Protein AF-A0A926CFB3-F1 (afdb_monomer)

Solvent-accessible surface area (backbone atoms only — not comparable to full-atom values): 10323 Å² total; per-residue (Å²): 132,83,77,53,70,66,44,51,56,56,49,51,56,56,72,69,36,65,65,46,29,58,83,41,61,69,64,24,24,50,39,47,53,52,52,48,45,51,52,44,49,61,58,51,67,51,85,86,60,57,68,70,59,42,49,51,50,46,50,49,49,50,52,38,39,37,50,51,24,71,67,73,62,71,50,38,68,59,43,45,55,50,41,53,53,47,49,54,52,50,65,74,62,59,70,79,92,80,80,84,81,78,79,83,73,81,72,81,75,83,81,86,81,82,87,80,79,81,90,81,80,87,80,86,91,83,88,81,86,89,79,88,88,82,88,89,82,82,89,83,77,91,83,79,98,77,84,89,82,86,88,87,88,85,132

pLDDT: mean 72.72, std 20.49, range [39.44, 95.88]

Sequence (155 aa):
MSENPRQQLLLERVQEDERLRGDLEGEAAASLVAWASDKVRAASNDPARPDAEVEADVHTIRATARQIARSGVLDPQQVVVQAEVALTAAAAVQPQAAGSPTPTQAEAALTAAAVQPQAAGSPMPTQVEVGVPREIRRSGWRLGERLRRWFTRKD

Foldseek 3Di:
DDDDVLLVVLLVVLVPPPLLLPQADDLQSVLLSVLLNVQLSVLVVDPPDDPVVSVVLNVLLSVLSNVLSVVPDHDNVVSNVSSVVSSVVVVVPPDDDDDDDDPPPPPPDPDDDDDDDDDDDDDDDDDDDDDDDDDDDDDDDDDDPPDPDDPDDDD

Structure (mmCIF, N/CA/C/O backbone):
data_AF-A0A926CFB3-F1
#
_entry.id   AF-A0A926CFB3-F1
#
loop_
_atom_site.group_PDB
_atom_site.id
_atom_site.type_symbol
_atom_site.label_atom_id
_atom_site.label_alt_id
_atom_site.label_comp_id
_atom_site.label_asym_id
_atom_site.label_entity_id
_atom_site.label_seq_id
_atom_site.pdbx_PDB_ins_code
_atom_site.Cartn_x
_atom_site.Cartn_y
_atom_site.Cartn_z
_atom_site.occupancy
_atom_site.B_iso_or_equiv
_atom_site.auth_seq_id
_atom_site.auth_comp_id
_atom_site.auth_asym_id
_atom_site.auth_atom_id
_atom_site.pdbx_PDB_model_num
ATOM 1 N N . MET A 1 1 ? 10.042 21.227 -9.857 1.00 46.31 1 MET A N 1
ATOM 2 C CA . MET A 1 1 ? 10.297 19.905 -10.460 1.00 46.31 1 MET A CA 1
ATOM 3 C C . MET A 1 1 ? 8.943 19.334 -10.815 1.00 46.31 1 MET A C 1
ATOM 5 O O . MET A 1 1 ? 8.106 19.272 -9.926 1.00 46.31 1 MET A O 1
ATOM 9 N N . SER A 1 2 ? 8.681 19.072 -12.094 1.00 55.16 2 SER A N 1
ATOM 10 C CA . SER A 1 2 ? 7.386 18.543 -12.524 1.00 55.16 2 SER A CA 1
ATOM 11 C C . SER A 1 2 ? 7.258 17.110 -12.031 1.00 55.16 2 SER A C 1
ATOM 13 O O . SER A 1 2 ? 8.117 16.282 -12.324 1.00 55.16 2 SER A O 1
ATOM 15 N N . GLU A 1 3 ? 6.220 16.848 -11.248 1.00 63.94 3 GLU A N 1
ATOM 16 C CA . GLU A 1 3 ? 5.838 15.497 -10.856 1.00 63.94 3 GLU A CA 1
ATOM 17 C C . GLU A 1 3 ? 5.631 14.660 -12.128 1.00 63.94 3 GLU A C 1
ATOM 19 O O . GLU A 1 3 ? 5.070 15.148 -13.113 1.00 63.94 3 GLU A O 1
ATOM 24 N N . ASN A 1 4 ? 6.166 13.439 -12.159 1.00 80.69 4 ASN A N 1
ATOM 25 C CA . ASN A 1 4 ? 6.114 12.607 -13.357 1.00 80.69 4 ASN A CA 1
ATOM 26 C C . ASN A 1 4 ? 4.638 12.248 -13.650 1.00 80.69 4 ASN A C 1
ATOM 28 O O . ASN A 1 4 ? 3.959 11.776 -12.736 1.00 80.69 4 ASN A O 1
ATOM 32 N N . PRO A 1 5 ? 4.112 12.428 -14.880 1.00 83.88 5 PRO A N 1
ATOM 33 C CA . PRO A 1 5 ? 2.706 12.131 -15.195 1.00 83.88 5 PRO A CA 1
ATOM 34 C C . PRO A 1 5 ? 2.315 10.689 -14.845 1.00 83.88 5 PRO A C 1
ATOM 36 O O . PRO A 1 5 ? 1.188 10.413 -14.443 1.00 83.88 5 PRO A O 1
ATOM 39 N N . ARG A 1 6 ? 3.278 9.767 -14.916 1.00 83.12 6 ARG A N 1
ATOM 40 C CA . ARG A 1 6 ? 3.114 8.386 -14.473 1.00 83.12 6 ARG A CA 1
ATOM 41 C C . ARG A 1 6 ? 2.835 8.276 -12.971 1.00 83.12 6 ARG A C 1
ATOM 43 O O . ARG A 1 6 ? 1.943 7.539 -12.559 1.00 83.12 6 ARG A O 1
ATOM 50 N N . GLN A 1 7 ? 3.607 8.992 -12.159 1.00 84.88 7 GLN A N 1
ATOM 51 C CA . GLN A 1 7 ? 3.455 9.017 -10.706 1.00 84.88 7 GLN A CA 1
ATOM 52 C C . GLN A 1 7 ? 2.081 9.575 -10.317 1.00 84.88 7 GLN A C 1
ATOM 54 O O . GLN A 1 7 ? 1.436 9.015 -9.434 1.00 84.88 7 GLN A O 1
ATOM 59 N N . GLN A 1 8 ? 1.613 10.626 -10.999 1.00 87.75 8 GLN A N 1
ATOM 60 C CA . GLN A 1 8 ? 0.286 11.202 -10.756 1.00 87.75 8 GLN A CA 1
ATOM 61 C C . GLN A 1 8 ? -0.827 10.175 -10.987 1.00 87.75 8 GLN A C 1
ATOM 63 O O . GLN A 1 8 ? -1.599 9.915 -10.068 1.00 87.75 8 GLN A O 1
ATOM 68 N N . LEU A 1 9 ? -0.826 9.492 -12.136 1.00 89.50 9 LEU A N 1
ATOM 69 C CA . LEU A 1 9 ? -1.827 8.464 -12.449 1.00 89.50 9 LEU A CA 1
ATOM 70 C C . LEU A 1 9 ? -1.849 7.316 -11.427 1.00 89.50 9 LEU A C 1
ATOM 72 O O . LEU A 1 9 ? -2.911 6.796 -11.078 1.00 89.50 9 LEU A O 1
ATOM 76 N N . LEU A 1 10 ? -0.676 6.891 -10.946 1.00 89.00 10 LEU A N 1
ATOM 77 C CA . LEU A 1 10 ? -0.580 5.827 -9.944 1.00 89.00 10 LEU A CA 1
ATOM 78 C C . LEU A 1 10 ? -1.085 6.287 -8.570 1.00 89.00 10 LEU A C 1
ATOM 80 O O . LEU A 1 10 ? -1.753 5.514 -7.882 1.00 89.00 10 LEU A O 1
ATOM 84 N N . LEU A 1 11 ? -0.805 7.533 -8.182 1.00 87.94 11 LEU A N 1
ATOM 85 C CA . LEU A 1 11 ? -1.297 8.115 -6.933 1.00 87.94 11 LEU A CA 1
ATOM 86 C C . LEU A 1 11 ? -2.809 8.356 -6.961 1.00 87.94 11 LEU A C 1
ATOM 88 O O . LEU A 1 11 ? -3.471 8.108 -5.953 1.00 87.94 11 LEU A O 1
ATOM 92 N N . GLU A 1 12 ? -3.364 8.805 -8.086 1.00 89.94 12 GLU A N 1
ATOM 93 C CA . GLU A 1 12 ? -4.815 8.946 -8.267 1.00 89.94 12 GLU A CA 1
ATOM 94 C C . GLU A 1 12 ? -5.506 7.591 -8.109 1.00 89.94 12 GLU A C 1
ATOM 96 O O . GLU A 1 12 ? -6.378 7.440 -7.255 1.00 89.94 12 GLU A O 1
ATOM 101 N N . ARG A 1 13 ? -5.009 6.552 -8.794 1.00 89.75 13 ARG A N 1
ATOM 102 C CA . ARG A 1 13 ? -5.547 5.186 -8.670 1.00 89.75 13 ARG A CA 1
ATOM 103 C C . ARG A 1 13 ? -5.559 4.645 -7.242 1.00 89.75 13 ARG A C 1
ATOM 105 O O . ARG A 1 13 ? -6.407 3.819 -6.922 1.00 89.75 13 ARG A O 1
ATOM 112 N N . VAL A 1 14 ? -4.598 5.031 -6.406 1.00 88.00 14 VAL A N 1
ATOM 113 C CA . VAL A 1 14 ? -4.526 4.599 -5.000 1.00 88.00 14 VAL A CA 1
ATOM 114 C C . VAL A 1 14 ? -5.540 5.355 -4.144 1.00 88.00 14 VAL A C 1
ATOM 116 O O . VAL A 1 14 ? -6.159 4.755 -3.269 1.00 88.00 14 VAL A O 1
ATOM 119 N N . GLN A 1 15 ? -5.741 6.646 -4.409 1.00 86.06 15 GLN A N 1
ATOM 120 C CA . GLN A 1 15 ? -6.713 7.477 -3.695 1.00 86.06 15 GLN A CA 1
ATOM 121 C C . GLN A 1 15 ? -8.162 7.109 -4.036 1.00 86.06 15 GLN A C 1
ATOM 123 O O . GLN A 1 15 ? -9.015 7.121 -3.146 1.00 86.06 15 GLN A O 1
ATOM 128 N N . GLU A 1 16 ? -8.420 6.748 -5.295 1.00 87.44 16 GLU A N 1
ATOM 129 C CA . GLU A 1 16 ? -9.724 6.294 -5.793 1.00 87.44 16 GLU A CA 1
ATOM 130 C C . GLU A 1 16 ? -10.049 4.839 -5.410 1.00 87.44 16 GLU A C 1
ATOM 132 O O . GLU A 1 16 ? -11.191 4.398 -5.5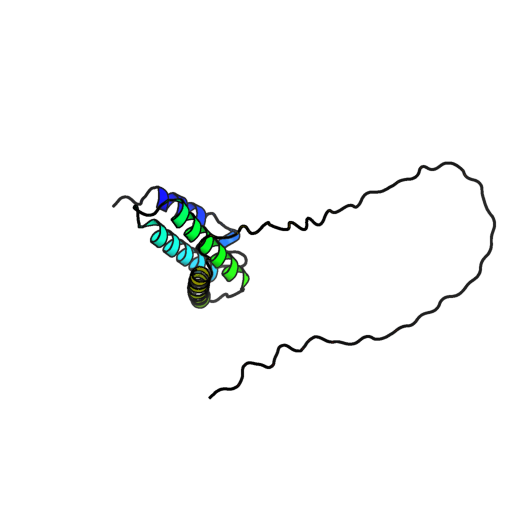38 1.00 87.44 16 GLU A O 1
ATOM 137 N N . ASP A 1 17 ? -9.072 4.062 -4.929 1.00 87.81 17 ASP A N 1
ATOM 138 C CA . ASP A 1 17 ? -9.291 2.672 -4.525 1.00 87.81 17 ASP A CA 1
ATOM 139 C C . ASP A 1 17 ? -9.971 2.602 -3.152 1.00 87.81 17 ASP A C 1
ATOM 141 O O . ASP A 1 17 ? -9.332 2.406 -2.119 1.00 87.81 17 ASP A O 1
ATOM 145 N N . GLU A 1 18 ? -11.299 2.712 -3.136 1.00 85.31 18 GLU A N 1
ATOM 146 C CA . GLU A 1 18 ? -12.108 2.606 -1.913 1.00 85.31 18 GLU A CA 1
ATOM 147 C C . GLU A 1 18 ? -11.862 1.289 -1.163 1.00 85.31 18 GLU A C 1
ATOM 149 O O . GLU A 1 18 ? -11.865 1.242 0.069 1.00 85.31 18 GLU A O 1
ATOM 154 N N . ARG A 1 19 ? -11.545 0.212 -1.895 1.00 87.38 19 ARG A N 1
ATOM 155 C CA . ARG A 1 19 ? -11.254 -1.103 -1.303 1.00 87.38 19 ARG A CA 1
ATOM 156 C C . ARG A 1 19 ? -9.968 -1.112 -0.485 1.00 87.38 19 ARG A C 1
ATOM 158 O O . ARG A 1 19 ? -9.745 -2.060 0.261 1.00 87.38 19 ARG A O 1
ATOM 165 N N . LEU A 1 20 ? -9.110 -0.107 -0.640 1.00 84.75 20 LEU A N 1
ATOM 166 C CA . LEU A 1 20 ? -7.860 0.025 0.100 1.00 84.75 20 LEU A CA 1
ATOM 167 C C . LEU A 1 20 ? -8.110 0.361 1.575 1.00 84.75 20 LEU A C 1
ATOM 169 O O . LEU A 1 20 ? -7.316 -0.030 2.424 1.00 84.75 20 LEU A O 1
ATOM 173 N N . ARG A 1 21 ? -9.237 1.018 1.877 1.00 84.50 21 ARG A N 1
ATOM 174 C CA . ARG A 1 21 ? -9.674 1.320 3.248 1.00 84.50 21 ARG A CA 1
ATOM 175 C C . ARG A 1 21 ? -10.378 0.125 3.892 1.00 84.50 21 ARG A C 1
ATOM 177 O O . ARG A 1 21 ? -10.216 -0.096 5.086 1.00 84.50 21 ARG A O 1
ATOM 184 N N . GLY A 1 22 ? -11.080 -0.686 3.096 1.00 86.81 22 GLY A N 1
ATOM 185 C CA . GLY A 1 22 ? -11.818 -1.853 3.587 1.00 86.81 22 GLY A CA 1
ATOM 186 C C . GLY A 1 22 ? -12.818 -1.451 4.670 1.00 86.81 22 GLY A C 1
ATOM 187 O O . GLY A 1 22 ? -13.606 -0.538 4.449 1.00 86.81 22 GLY A O 1
ATOM 188 N N . ASP A 1 23 ? -12.743 -2.109 5.827 1.00 86.56 23 ASP A N 1
ATOM 189 C CA . ASP A 1 23 ? -13.571 -1.811 7.004 1.00 86.56 23 ASP A CA 1
ATOM 190 C C . ASP A 1 23 ? -12.915 -0.798 7.968 1.00 86.56 23 ASP A C 1
ATOM 192 O O . ASP A 1 23 ? -13.440 -0.539 9.050 1.00 86.56 23 ASP A O 1
ATOM 196 N N . LEU A 1 24 ? -11.745 -0.241 7.623 1.00 87.88 24 LEU A N 1
ATOM 197 C CA . LEU A 1 24 ? -11.109 0.795 8.434 1.00 87.88 24 LEU A CA 1
ATOM 198 C C . LEU A 1 24 ? -11.798 2.139 8.210 1.00 87.88 24 LEU A C 1
ATOM 200 O O . LEU A 1 24 ? -12.021 2.570 7.077 1.00 87.88 24 LEU A O 1
ATOM 204 N N . GLU A 1 25 ? -12.028 2.854 9.305 1.00 89.19 25 GLU A N 1
ATOM 205 C CA . GLU A 1 25 ? -12.596 4.198 9.302 1.00 89.19 25 GLU A CA 1
ATOM 206 C C . GLU A 1 25 ? -11.663 5.194 10.006 1.00 89.19 25 GLU A C 1
ATOM 208 O O . GLU A 1 25 ? -10.729 4.823 10.725 1.00 89.19 25 GLU A O 1
ATOM 213 N N . GLY A 1 26 ? -11.913 6.486 9.787 1.00 91.06 26 GLY A N 1
ATOM 214 C CA . GLY A 1 26 ? -11.236 7.569 10.498 1.00 91.06 26 GLY A CA 1
ATOM 215 C C . GLY A 1 26 ? -9.725 7.633 10.260 1.00 91.06 26 GLY A C 1
ATOM 216 O O . GLY A 1 26 ? -9.240 7.488 9.134 1.00 91.06 26 GLY A O 1
ATOM 217 N N . GLU A 1 27 ? -8.975 7.893 11.331 1.00 93.00 27 GLU A N 1
ATOM 218 C CA . GLU A 1 27 ? -7.526 8.115 11.266 1.00 93.00 27 GLU A CA 1
ATOM 219 C C . GLU A 1 27 ? -6.752 6.875 10.806 1.00 93.00 27 GLU A C 1
ATOM 221 O O . GLU A 1 27 ? -5.792 7.014 10.055 1.00 93.00 27 GLU A O 1
ATOM 226 N N . ALA A 1 28 ? -7.193 5.665 11.163 1.00 92.38 28 ALA A N 1
ATOM 227 C CA . ALA A 1 2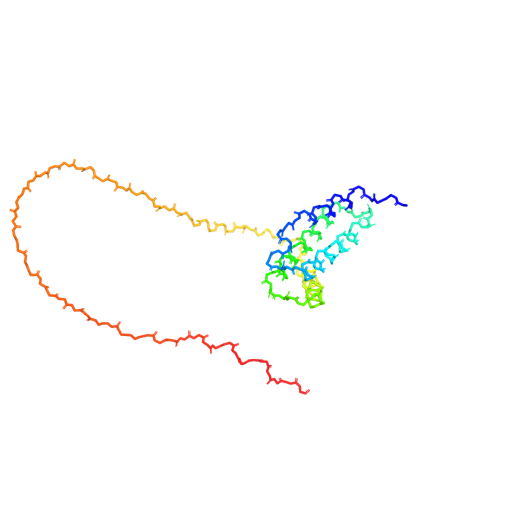8 ? -6.543 4.425 10.735 1.00 92.38 28 ALA A CA 1
ATOM 228 C C . ALA A 1 28 ? -6.580 4.251 9.209 1.00 92.38 28 ALA A C 1
ATOM 230 O O . ALA A 1 28 ? -5.563 3.945 8.581 1.00 92.38 28 ALA A O 1
ATOM 231 N N . ALA A 1 29 ? -7.742 4.510 8.599 1.00 92.25 29 ALA A N 1
ATOM 232 C CA . ALA A 1 29 ? -7.897 4.485 7.149 1.00 92.25 29 ALA A CA 1
ATOM 233 C C . ALA A 1 29 ? -7.045 5.568 6.474 1.00 92.25 29 ALA A C 1
ATOM 235 O O . ALA A 1 29 ? -6.374 5.300 5.476 1.00 92.25 29 ALA A O 1
ATOM 236 N N . ALA A 1 30 ? -7.030 6.781 7.038 1.00 93.06 30 ALA A N 1
ATOM 237 C CA . ALA A 1 30 ? -6.216 7.880 6.529 1.00 93.06 30 ALA A CA 1
ATOM 238 C C . ALA A 1 30 ? -4.713 7.559 6.589 1.00 93.06 30 ALA A C 1
ATOM 240 O O . ALA A 1 30 ? -4.003 7.774 5.606 1.00 93.06 30 ALA A O 1
ATOM 241 N N . SER A 1 31 ? -4.230 6.985 7.696 1.00 94.44 31 SER A N 1
ATOM 242 C CA . SER A 1 31 ? -2.834 6.561 7.847 1.00 94.44 31 SER A CA 1
ATOM 243 C C . SER A 1 31 ? -2.448 5.466 6.856 1.00 94.44 31 SER A C 1
ATOM 245 O O . SER A 1 31 ? -1.362 5.532 6.282 1.00 94.44 31 SER A O 1
ATOM 247 N N . LEU A 1 32 ? -3.336 4.502 6.587 1.00 93.81 32 LEU A N 1
ATOM 248 C CA . LEU A 1 32 ? -3.077 3.458 5.594 1.00 93.81 32 LEU A CA 1
ATOM 249 C C . LEU A 1 32 ? -2.981 4.020 4.169 1.00 93.81 32 LEU A C 1
ATOM 251 O O . LEU A 1 32 ? -2.086 3.641 3.413 1.00 93.81 32 LEU A O 1
ATOM 255 N N . VAL A 1 33 ? -3.879 4.939 3.801 1.00 93.31 33 VAL A N 1
ATOM 256 C CA . VAL A 1 33 ? -3.862 5.595 2.483 1.00 93.31 33 VAL A CA 1
ATOM 257 C C . VAL A 1 33 ? -2.617 6.468 2.325 1.00 93.31 33 VAL A C 1
ATOM 259 O O . VAL A 1 33 ? -1.974 6.433 1.273 1.00 93.31 33 VAL A O 1
ATOM 262 N N . ALA A 1 34 ? -2.243 7.218 3.365 1.00 94.44 34 ALA A N 1
ATOM 263 C CA . ALA A 1 34 ? -1.029 8.029 3.369 1.00 94.44 34 ALA A CA 1
ATOM 264 C C . ALA A 1 34 ? 0.226 7.160 3.203 1.00 94.44 34 ALA A C 1
ATOM 266 O O . ALA A 1 34 ? 1.067 7.455 2.354 1.00 94.44 34 ALA A O 1
ATOM 267 N N . TRP A 1 35 ? 0.307 6.051 3.942 1.00 95.62 35 TRP A N 1
ATOM 268 C CA . TRP A 1 35 ? 1.377 5.065 3.805 1.00 95.62 35 TRP A CA 1
ATOM 269 C C . TRP A 1 35 ? 1.458 4.491 2.385 1.00 95.62 35 TRP A C 1
ATOM 271 O O . TRP A 1 35 ? 2.523 4.511 1.769 1.00 95.62 35 TRP A O 1
ATOM 281 N N . ALA A 1 36 ? 0.336 4.029 1.824 1.00 95.00 36 ALA A N 1
ATOM 282 C CA . ALA A 1 36 ? 0.316 3.451 0.481 1.00 95.00 36 ALA A CA 1
ATOM 283 C C . ALA A 1 36 ? 0.751 4.473 -0.583 1.00 95.00 36 ALA A C 1
ATOM 285 O O . ALA A 1 36 ? 1.516 4.140 -1.488 1.00 95.00 36 ALA A O 1
ATOM 286 N N . SER A 1 37 ? 0.307 5.724 -0.444 1.00 93.56 37 SER A N 1
ATOM 287 C CA . SER A 1 37 ? 0.674 6.826 -1.341 1.00 93.56 37 SER A CA 1
ATOM 288 C C . SER A 1 37 ? 2.173 7.127 -1.295 1.00 93.56 37 SER A C 1
ATOM 290 O O . SER A 1 37 ? 2.795 7.311 -2.340 1.00 93.56 37 SER A O 1
ATOM 292 N N . ASP A 1 38 ? 2.774 7.135 -0.102 1.00 94.62 38 ASP A N 1
ATOM 293 C CA . ASP A 1 38 ? 4.218 7.322 0.065 1.00 94.62 38 ASP A CA 1
ATOM 294 C C . ASP A 1 38 ? 5.020 6.208 -0.625 1.00 94.62 38 ASP A C 1
ATOM 296 O O . ASP A 1 38 ? 5.928 6.485 -1.413 1.00 94.62 38 ASP A O 1
ATOM 300 N N . LYS A 1 39 ? 4.619 4.945 -0.437 1.00 94.44 39 LYS A N 1
ATOM 301 C CA . LYS A 1 39 ? 5.281 3.803 -1.086 1.00 94.44 39 LYS A CA 1
ATOM 302 C C . LYS A 1 39 ? 5.157 3.828 -2.604 1.00 94.44 39 LYS A C 1
ATOM 304 O O . LYS A 1 39 ? 6.132 3.545 -3.296 1.00 94.44 39 LYS A O 1
ATOM 309 N N . VAL A 1 40 ? 3.990 4.192 -3.132 1.00 92.25 40 VAL A N 1
ATOM 310 C CA . VAL A 1 40 ? 3.770 4.328 -4.581 1.00 92.25 40 VAL A CA 1
ATOM 311 C C . VAL A 1 40 ? 4.636 5.447 -5.151 1.00 92.25 40 VAL A C 1
ATOM 313 O O . VAL A 1 40 ? 5.307 5.247 -6.164 1.00 92.25 40 VAL A O 1
ATOM 316 N N . ARG A 1 41 ? 4.695 6.596 -4.466 1.00 91.12 41 ARG A N 1
ATOM 317 C CA . ARG A 1 41 ? 5.595 7.694 -4.831 1.00 91.12 41 ARG A CA 1
ATOM 318 C C . ARG A 1 41 ? 7.041 7.208 -4.883 1.00 91.12 41 ARG A C 1
ATOM 320 O O . ARG A 1 41 ? 7.681 7.385 -5.914 1.00 91.12 41 ARG A O 1
ATOM 327 N N . ALA A 1 42 ? 7.523 6.546 -3.833 1.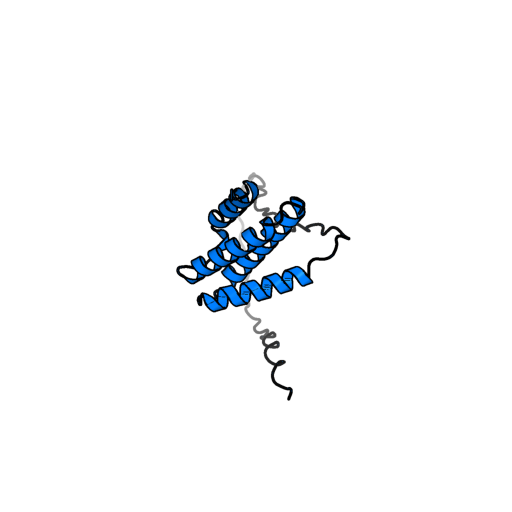00 90.50 42 ALA A N 1
ATOM 328 C CA . ALA A 1 42 ? 8.885 6.020 -3.775 1.00 90.50 42 ALA A CA 1
ATOM 329 C C . ALA A 1 42 ? 9.179 5.015 -4.904 1.00 90.50 42 ALA A C 1
ATOM 331 O O . ALA A 1 42 ? 10.210 5.129 -5.563 1.00 90.50 42 ALA A O 1
ATOM 332 N N . ALA A 1 43 ? 8.257 4.086 -5.182 1.00 88.25 43 ALA A N 1
ATOM 333 C CA . ALA A 1 43 ? 8.411 3.092 -6.246 1.00 88.25 43 ALA A CA 1
ATOM 334 C C . ALA A 1 43 ? 8.482 3.721 -7.649 1.00 88.25 43 ALA A C 1
ATOM 336 O O . ALA A 1 43 ? 9.212 3.226 -8.505 1.00 88.25 43 ALA A O 1
ATOM 337 N N . SER A 1 44 ? 7.742 4.812 -7.872 1.00 87.69 44 SER A N 1
ATOM 338 C CA . SER A 1 44 ? 7.659 5.526 -9.157 1.00 87.69 44 SER A CA 1
ATOM 339 C C . SER A 1 44 ? 8.688 6.649 -9.347 1.00 87.69 44 SER A C 1
ATOM 341 O O . SER A 1 44 ? 8.748 7.241 -10.423 1.00 87.69 44 SER A O 1
ATOM 343 N N . ASN A 1 45 ? 9.490 6.957 -8.322 1.00 88.88 45 ASN A N 1
ATOM 344 C CA . ASN A 1 45 ? 10.453 8.060 -8.358 1.00 88.88 45 ASN A CA 1
ATOM 345 C C . ASN A 1 45 ? 11.664 7.776 -9.266 1.00 88.88 45 ASN A C 1
ATOM 347 O O . ASN A 1 45 ? 12.372 8.706 -9.643 1.00 88.88 45 ASN A O 1
ATOM 351 N N . ASP A 1 46 ? 11.912 6.510 -9.614 1.00 82.75 46 ASP A N 1
ATOM 352 C CA . ASP A 1 46 ? 12.971 6.127 -10.547 1.00 82.75 46 ASP A CA 1
ATOM 353 C C . ASP A 1 46 ? 12.440 6.090 -11.995 1.00 82.75 46 ASP A C 1
ATOM 355 O O . ASP A 1 46 ? 11.704 5.165 -12.354 1.00 82.75 46 ASP A O 1
ATOM 359 N N . PRO A 1 47 ? 12.811 7.061 -12.855 1.00 82.06 47 PRO A N 1
ATOM 360 C CA . PRO A 1 47 ? 12.365 7.095 -14.244 1.00 82.06 47 PRO A CA 1
ATOM 361 C C . PRO A 1 47 ? 13.039 6.038 -15.129 1.00 82.06 47 PRO A C 1
ATOM 363 O O . PRO A 1 47 ? 12.581 5.821 -16.248 1.00 82.06 47 PRO A O 1
ATOM 366 N N . ALA A 1 48 ? 14.127 5.408 -14.675 1.00 87.19 48 ALA A N 1
ATOM 367 C CA . ALA A 1 48 ? 14.805 4.354 -15.421 1.00 87.19 48 ALA A CA 1
ATOM 368 C C . ALA A 1 48 ? 14.161 2.975 -15.203 1.00 87.19 48 ALA A C 1
ATOM 370 O O . ALA A 1 48 ? 14.457 2.044 -15.957 1.00 87.19 48 ALA A O 1
ATOM 371 N N . ARG A 1 49 ? 13.277 2.827 -14.202 1.00 86.81 49 ARG A N 1
ATOM 372 C CA . ARG A 1 49 ? 12.584 1.558 -13.957 1.00 86.81 49 ARG A CA 1
ATOM 373 C C . ARG A 1 49 ? 11.522 1.278 -15.019 1.00 86.81 49 ARG A C 1
ATOM 375 O O . ARG A 1 49 ? 10.725 2.161 -15.347 1.00 86.81 49 ARG A O 1
ATOM 382 N N . PRO A 1 50 ? 11.443 0.029 -15.508 1.00 89.44 50 PRO A N 1
ATOM 383 C CA . PRO A 1 50 ? 10.437 -0.354 -16.483 1.00 89.44 50 PRO A CA 1
ATOM 384 C C . PRO A 1 50 ? 9.033 -0.284 -15.886 1.00 89.44 50 PRO A C 1
ATOM 386 O O . PRO A 1 50 ? 8.819 -0.484 -14.684 1.00 89.44 50 PRO A O 1
ATOM 389 N N . ASP A 1 51 ? 8.050 -0.033 -16.752 1.00 86.00 51 ASP A N 1
ATOM 390 C CA . ASP A 1 51 ? 6.697 0.223 -16.282 1.00 86.00 51 ASP A CA 1
ATOM 391 C C . ASP A 1 51 ? 6.099 -0.967 -15.524 1.00 86.00 51 ASP A C 1
ATOM 393 O O . ASP A 1 51 ? 5.550 -0.795 -14.434 1.00 86.00 51 ASP A O 1
ATOM 397 N N . ALA A 1 52 ? 6.314 -2.172 -16.048 1.00 88.06 52 ALA A N 1
ATOM 398 C CA . ALA A 1 52 ? 5.806 -3.415 -15.481 1.00 88.06 52 ALA A CA 1
ATOM 399 C C . ALA A 1 52 ? 6.299 -3.690 -14.049 1.00 88.06 52 ALA A C 1
ATOM 401 O O . ALA A 1 52 ? 5.534 -4.195 -13.231 1.00 88.06 52 ALA A O 1
ATOM 402 N N . GLU A 1 53 ? 7.548 -3.348 -13.717 1.00 90.19 53 GLU A N 1
ATOM 403 C CA . GLU A 1 53 ? 8.085 -3.578 -12.368 1.00 90.19 53 GLU A CA 1
ATOM 404 C C . GLU A 1 53 ? 7.447 -2.650 -11.338 1.00 90.19 53 GLU A C 1
ATOM 406 O O . GLU A 1 53 ? 7.025 -3.081 -10.269 1.00 90.19 53 GLU A O 1
ATOM 411 N N . VAL A 1 54 ? 7.329 -1.368 -11.673 1.00 90.44 54 VAL A N 1
ATOM 412 C CA . VAL A 1 54 ? 6.681 -0.393 -10.791 1.00 90.44 54 VAL A CA 1
ATOM 413 C C . VAL A 1 54 ? 5.188 -0.712 -10.649 1.00 90.44 54 VAL A C 1
ATOM 415 O O . VAL A 1 54 ? 4.641 -0.570 -9.560 1.00 90.44 54 VAL A O 1
ATOM 418 N N . GLU A 1 55 ? 4.513 -1.198 -11.698 1.00 89.44 55 GLU A N 1
ATOM 419 C CA . GLU A 1 55 ? 3.130 -1.679 -11.568 1.00 89.44 55 GLU A CA 1
ATOM 420 C C . GLU A 1 55 ? 3.018 -2.914 -10.660 1.00 89.44 55 GLU A C 1
ATOM 422 O O . GLU A 1 55 ? 2.083 -2.990 -9.859 1.00 89.44 55 GLU A O 1
ATOM 427 N N . ALA A 1 56 ? 3.970 -3.852 -10.730 1.00 90.31 56 ALA A N 1
ATOM 428 C CA . ALA A 1 56 ? 4.018 -5.011 -9.839 1.00 90.31 56 ALA A CA 1
ATOM 429 C C . ALA A 1 56 ? 4.220 -4.601 -8.367 1.00 90.31 56 ALA A C 1
ATOM 431 O O . ALA A 1 56 ? 3.545 -5.130 -7.474 1.00 90.31 56 ALA A O 1
ATOM 432 N N . ASP A 1 57 ? 5.074 -3.609 -8.111 1.00 91.19 57 ASP A N 1
ATOM 433 C CA . ASP A 1 57 ? 5.263 -3.038 -6.775 1.00 91.19 57 ASP A CA 1
ATOM 434 C C . ASP A 1 57 ? 3.991 -2.356 -6.275 1.00 91.19 57 ASP A C 1
ATOM 436 O O . ASP A 1 57 ? 3.530 -2.63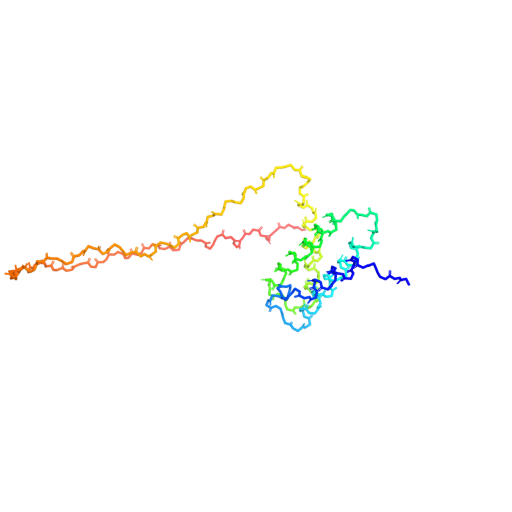5 -5.168 1.00 91.19 57 ASP A O 1
ATOM 440 N N . VAL A 1 58 ? 3.366 -1.512 -7.101 1.00 92.06 58 VAL A N 1
ATOM 441 C CA . VAL A 1 58 ? 2.103 -0.839 -6.756 1.00 92.06 58 VAL A CA 1
ATOM 442 C C . VAL A 1 58 ? 0.997 -1.857 -6.483 1.00 92.06 58 VAL A C 1
ATOM 444 O O . VAL A 1 58 ? 0.227 -1.698 -5.533 1.00 92.06 58 VAL A O 1
ATOM 447 N N . HIS A 1 59 ? 0.922 -2.933 -7.266 1.00 91.50 59 HIS A N 1
ATOM 448 C CA . HIS A 1 59 ? -0.020 -4.018 -7.017 1.00 91.50 59 HIS A CA 1
ATOM 449 C C . HIS A 1 59 ? 0.248 -4.701 -5.668 1.00 91.50 59 HIS A C 1
ATOM 451 O O . HIS A 1 59 ? -0.692 -4.947 -4.910 1.00 91.50 59 HIS A O 1
ATOM 457 N N . THR A 1 60 ? 1.516 -4.948 -5.334 1.00 93.19 60 THR A N 1
ATOM 458 C CA . THR A 1 60 ? 1.922 -5.523 -4.043 1.00 93.19 60 THR A CA 1
ATOM 459 C C . THR A 1 60 ? 1.554 -4.597 -2.883 1.00 93.19 60 THR A C 1
ATOM 461 O O . THR A 1 60 ? 0.937 -5.046 -1.919 1.00 93.19 60 THR A O 1
ATOM 464 N N . ILE A 1 61 ? 1.825 -3.294 -2.999 1.00 93.62 61 ILE A N 1
ATOM 465 C CA . ILE A 1 61 ? 1.455 -2.280 -1.999 1.00 93.62 61 ILE A CA 1
ATOM 466 C C . ILE A 1 61 ? -0.062 -2.284 -1.763 1.00 93.62 61 ILE A C 1
ATOM 468 O O . ILE A 1 61 ? -0.509 -2.341 -0.616 1.00 93.62 61 ILE A O 1
ATOM 472 N N . ARG A 1 62 ? -0.870 -2.297 -2.832 1.00 93.69 62 ARG A N 1
ATOM 473 C CA . ARG A 1 62 ? -2.341 -2.352 -2.734 1.00 93.69 62 ARG A CA 1
ATOM 474 C C . ARG A 1 62 ? -2.834 -3.652 -2.105 1.00 93.69 62 ARG A C 1
ATOM 476 O O . ARG A 1 62 ? -3.763 -3.626 -1.299 1.00 93.69 62 ARG A O 1
ATOM 483 N N . ALA A 1 63 ? -2.238 -4.787 -2.464 1.00 92.06 63 ALA A N 1
ATOM 484 C CA . ALA A 1 63 ? -2.590 -6.081 -1.888 1.00 92.06 63 ALA A CA 1
ATOM 485 C C . ALA A 1 63 ? -2.303 -6.115 -0.378 1.00 92.06 63 ALA A C 1
ATOM 487 O O . ALA A 1 63 ? -3.175 -6.514 0.397 1.00 92.06 63 ALA A O 1
ATOM 488 N N . THR A 1 64 ? -1.137 -5.616 0.036 1.00 93.50 64 THR A N 1
ATOM 489 C CA . THR A 1 64 ? -0.759 -5.475 1.445 1.00 93.50 64 THR A CA 1
ATOM 490 C C . THR A 1 64 ? -1.708 -4.540 2.184 1.00 93.50 64 THR A C 1
ATOM 492 O O . THR A 1 64 ? -2.240 -4.921 3.223 1.00 93.50 64 THR A O 1
ATOM 495 N N . ALA A 1 65 ? -2.009 -3.362 1.630 1.00 93.06 65 ALA A N 1
ATOM 496 C CA . ALA A 1 65 ? -2.950 -2.429 2.247 1.00 93.06 65 ALA A CA 1
ATOM 497 C C . ALA A 1 65 ? -4.319 -3.083 2.492 1.00 93.06 65 ALA A C 1
ATOM 499 O O . ALA A 1 65 ? -4.831 -3.059 3.606 1.00 93.06 65 ALA A O 1
ATOM 500 N N . ARG A 1 66 ? -4.865 -3.783 1.490 1.00 92.62 66 ARG A N 1
ATOM 501 C CA . ARG A 1 66 ? -6.129 -4.532 1.617 1.00 92.62 66 ARG A CA 1
ATOM 502 C C . ARG A 1 66 ? -6.058 -5.679 2.623 1.00 92.62 66 ARG A C 1
ATOM 504 O O . ARG A 1 66 ? -7.080 -6.092 3.166 1.00 92.62 66 ARG A O 1
ATOM 511 N N . GLN A 1 67 ? -4.888 -6.273 2.830 1.00 92.25 67 GLN A N 1
ATOM 512 C CA . GLN A 1 67 ? -4.697 -7.280 3.870 1.00 92.25 67 GLN A CA 1
ATOM 513 C C . GLN A 1 67 ? -4.745 -6.642 5.261 1.00 92.25 67 GLN A C 1
ATOM 515 O O . GLN A 1 67 ? -5.436 -7.170 6.127 1.00 92.25 67 GLN A O 1
ATOM 520 N N . ILE A 1 68 ? -4.077 -5.502 5.457 1.00 93.00 68 ILE A N 1
ATOM 521 C CA . ILE A 1 68 ? -4.095 -4.775 6.733 1.00 93.00 68 ILE A CA 1
ATOM 522 C C . ILE A 1 68 ? -5.479 -4.194 7.021 1.00 93.00 68 ILE A C 1
ATOM 524 O O . ILE A 1 68 ? -5.966 -4.311 8.137 1.00 93.00 68 ILE A O 1
ATOM 528 N N . ALA A 1 69 ? -6.178 -3.679 6.013 1.00 91.88 69 ALA A N 1
ATOM 529 C CA . ALA A 1 69 ? -7.553 -3.214 6.170 1.00 91.88 69 ALA A CA 1
ATOM 530 C C . ALA A 1 69 ? -8.497 -4.298 6.726 1.00 91.88 69 ALA A C 1
ATOM 532 O O . ALA A 1 69 ? -9.432 -3.998 7.459 1.00 91.88 69 ALA A O 1
ATOM 533 N N . ARG A 1 70 ? -8.220 -5.575 6.428 1.00 90.69 70 ARG A N 1
ATOM 534 C CA . ARG A 1 70 ? -8.990 -6.729 6.916 1.00 90.69 70 ARG A CA 1
ATOM 535 C C . ARG A 1 70 ? -8.536 -7.257 8.279 1.00 90.69 70 ARG A C 1
ATOM 537 O O . ARG A 1 70 ? -9.181 -8.159 8.806 1.00 90.69 70 ARG A O 1
ATOM 544 N N . SER A 1 71 ? -7.442 -6.750 8.854 1.00 87.38 71 SER A N 1
ATOM 545 C CA . SER A 1 71 ? -6.962 -7.201 10.169 1.00 87.38 71 SER A CA 1
ATOM 546 C C . SER A 1 71 ? -7.754 -6.597 11.335 1.00 87.38 71 SER A C 1
ATOM 548 O O . SER A 1 71 ? -7.661 -7.103 12.452 1.00 87.38 71 SER A O 1
ATOM 550 N N . GLY A 1 72 ? -8.546 -5.545 11.083 1.00 85.25 72 GLY A N 1
ATOM 551 C CA . GLY A 1 72 ? -9.369 -4.872 12.094 1.00 85.25 72 GLY A CA 1
ATOM 552 C C . GLY A 1 72 ? -8.571 -4.011 13.078 1.00 85.25 72 GLY A C 1
ATOM 553 O O . GLY A 1 72 ? -9.063 -3.689 14.158 1.00 85.25 72 GLY A O 1
ATOM 554 N N . VAL A 1 73 ? -7.326 -3.660 12.745 1.00 89.62 73 VAL A N 1
ATOM 555 C CA . VAL A 1 73 ? -6.470 -2.813 13.587 1.00 89.62 73 VAL A CA 1
ATOM 556 C C . VAL A 1 73 ? -6.911 -1.359 13.450 1.00 89.62 73 VAL A C 1
ATOM 558 O O . VAL A 1 73 ? -6.816 -0.780 12.376 1.00 89.62 73 VAL A O 1
ATOM 561 N N . LEU A 1 74 ? -7.373 -0.767 14.550 1.00 90.56 74 LEU A N 1
ATOM 562 C CA . LEU A 1 74 ? -7.896 0.606 14.575 1.00 90.56 74 LEU A CA 1
ATOM 563 C C . LEU A 1 74 ? -6.855 1.652 14.992 1.00 90.56 74 LEU A C 1
ATOM 565 O O . LEU A 1 74 ? -7.114 2.846 14.882 1.00 90.56 74 LEU A O 1
ATOM 569 N N . ASP A 1 75 ? -5.693 1.225 15.493 1.00 94.44 75 ASP A N 1
ATOM 570 C CA . ASP A 1 75 ? -4.626 2.151 15.866 1.00 94.44 75 ASP A CA 1
ATOM 571 C C . ASP A 1 75 ? -3.809 2.558 14.623 1.00 94.44 75 ASP A C 1
ATOM 573 O O . ASP A 1 75 ? -3.239 1.685 13.957 1.00 94.44 75 ASP A O 1
ATOM 577 N N . PRO A 1 76 ? -3.721 3.861 14.299 1.00 91.81 76 PRO A N 1
ATOM 578 C CA . PRO A 1 76 ? -3.091 4.333 13.069 1.00 91.81 76 PRO A CA 1
ATOM 579 C C . PRO A 1 76 ? -1.598 3.993 12.983 1.00 91.81 76 PRO A C 1
ATOM 581 O O . PRO A 1 76 ? -1.106 3.670 11.901 1.00 91.81 76 PRO A O 1
ATOM 584 N N . GLN A 1 77 ? -0.865 4.004 14.102 1.00 93.25 77 GLN A N 1
ATOM 585 C CA . GLN A 1 77 ? 0.555 3.644 14.094 1.00 93.25 77 GLN A CA 1
ATOM 586 C C . GLN A 1 77 ? 0.745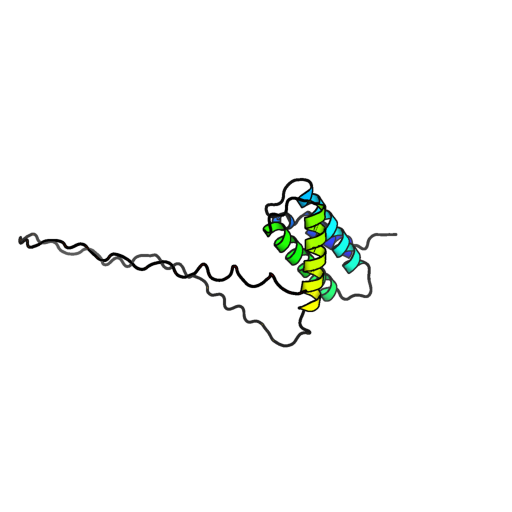 2.140 13.892 1.00 93.25 77 GLN A C 1
ATOM 588 O O . GLN A 1 77 ? 1.600 1.726 13.108 1.00 93.25 77 GLN A O 1
ATOM 593 N N . GLN A 1 78 ? -0.072 1.315 14.548 1.00 93.00 78 GLN A N 1
ATOM 594 C CA . GLN A 1 78 ? -0.030 -0.139 14.388 1.00 93.00 78 GLN A CA 1
ATOM 595 C C . GLN A 1 78 ? -0.371 -0.571 12.960 1.00 93.00 78 GLN A C 1
ATOM 597 O O . GLN A 1 78 ? 0.258 -1.495 12.444 1.00 93.00 78 GLN A O 1
ATOM 602 N N . VAL A 1 79 ? -1.316 0.108 12.302 1.00 92.19 79 VAL A N 1
ATOM 603 C CA . VAL A 1 79 ? -1.646 -0.125 10.886 1.00 92.19 79 VAL A CA 1
ATOM 604 C C . VAL A 1 79 ? -0.418 0.082 9.999 1.00 92.19 79 VAL A C 1
ATOM 606 O O . VAL A 1 79 ? -0.099 -0.788 9.190 1.00 92.19 79 VAL A O 1
ATOM 609 N N . VAL A 1 80 ? 0.314 1.186 10.184 1.00 94.75 80 VAL A N 1
ATOM 610 C CA . VAL A 1 80 ? 1.522 1.486 9.396 1.00 94.75 80 VAL A CA 1
ATOM 611 C C . VAL A 1 80 ? 2.633 0.472 9.671 1.00 94.75 80 VAL A C 1
ATOM 613 O O . VAL A 1 80 ? 3.222 -0.060 8.732 1.00 94.75 80 VAL A O 1
ATOM 616 N N . VAL A 1 81 ? 2.895 0.144 10.940 1.00 95.88 81 VAL A N 1
ATOM 617 C CA . VAL A 1 81 ? 3.929 -0.841 11.304 1.00 95.88 81 VAL A CA 1
ATOM 618 C C . VAL A 1 81 ? 3.618 -2.212 10.703 1.00 95.88 81 VAL A C 1
ATOM 620 O O . VAL A 1 81 ? 4.501 -2.848 10.128 1.00 95.88 81 VAL A O 1
ATOM 623 N N . GLN A 1 82 ? 2.365 -2.669 10.779 1.00 93.19 82 GLN A N 1
ATOM 624 C CA . GLN A 1 82 ? 1.974 -3.938 10.164 1.00 93.19 82 GLN A CA 1
ATOM 625 C C . GLN A 1 82 ? 2.073 -3.897 8.640 1.00 93.19 82 GLN A C 1
ATOM 627 O O . GLN A 1 82 ? 2.487 -4.888 8.040 1.00 93.19 82 GLN A O 1
ATOM 632 N N . ALA A 1 83 ? 1.739 -2.768 8.016 1.00 93.19 83 ALA A N 1
ATOM 633 C CA . ALA A 1 83 ? 1.865 -2.594 6.577 1.00 93.19 83 ALA A CA 1
ATOM 634 C C . ALA A 1 83 ? 3.332 -2.669 6.112 1.00 93.19 83 ALA A C 1
ATOM 636 O O . ALA A 1 83 ? 3.620 -3.371 5.144 1.00 93.19 83 ALA A O 1
ATOM 637 N N . GLU A 1 84 ? 4.273 -2.044 6.828 1.00 93.69 84 GLU A N 1
ATOM 638 C CA . GLU A 1 84 ? 5.718 -2.154 6.554 1.00 93.69 84 GLU A CA 1
ATOM 639 C C . GLU A 1 84 ? 6.227 -3.595 6.684 1.00 93.69 84 GLU A C 1
ATOM 641 O O . GLU A 1 84 ? 6.932 -4.105 5.805 1.00 93.69 84 GLU A O 1
ATOM 646 N N . VAL A 1 85 ? 5.847 -4.276 7.770 1.00 92.94 85 VAL A N 1
ATOM 647 C CA . VAL A 1 85 ? 6.245 -5.669 8.014 1.00 92.94 85 VAL A CA 1
ATOM 648 C C . VAL A 1 85 ? 5.686 -6.582 6.924 1.00 92.94 85 VAL A C 1
ATOM 650 O O . VAL A 1 85 ? 6.416 -7.407 6.374 1.00 92.94 85 VAL A O 1
ATOM 653 N N . ALA A 1 86 ? 4.412 -6.416 6.570 1.00 91.50 86 ALA A N 1
ATOM 654 C CA . ALA A 1 86 ? 3.762 -7.210 5.537 1.00 91.50 86 ALA A CA 1
ATOM 655 C C . ALA A 1 86 ? 4.337 -6.934 4.140 1.00 91.50 86 ALA A C 1
ATOM 657 O O . ALA A 1 86 ? 4.526 -7.874 3.372 1.00 91.50 86 ALA A O 1
ATOM 658 N N . LEU A 1 87 ? 4.679 -5.682 3.817 1.00 92.31 87 LEU A N 1
ATOM 659 C CA . LEU A 1 87 ? 5.327 -5.337 2.551 1.00 92.31 87 LEU A CA 1
ATOM 660 C C . LEU A 1 87 ? 6.724 -5.963 2.451 1.00 92.31 87 LEU A C 1
ATOM 662 O O . LEU A 1 87 ? 7.063 -6.548 1.424 1.00 92.31 87 LEU A O 1
ATOM 666 N N . THR A 1 88 ? 7.503 -5.910 3.533 1.00 91.31 88 THR A N 1
ATOM 667 C CA . THR A 1 88 ? 8.828 -6.546 3.594 1.00 91.31 88 THR A CA 1
ATOM 668 C C . THR A 1 88 ? 8.722 -8.066 3.445 1.00 91.31 88 THR A C 1
ATOM 670 O O . THR A 1 88 ? 9.491 -8.680 2.706 1.00 91.31 88 THR A O 1
ATOM 673 N N . ALA A 1 89 ? 7.730 -8.683 4.094 1.00 88.50 89 ALA A N 1
ATOM 674 C CA . ALA A 1 89 ? 7.458 -10.109 3.950 1.00 88.50 89 ALA A CA 1
ATOM 675 C C . ALA A 1 89 ? 7.029 -10.476 2.518 1.00 88.50 89 ALA A C 1
ATOM 677 O O . ALA A 1 89 ? 7.476 -11.491 1.989 1.00 88.50 89 ALA A O 1
ATOM 678 N N . ALA A 1 90 ? 6.210 -9.646 1.866 1.00 84.25 90 ALA A N 1
ATOM 679 C CA . ALA A 1 90 ? 5.793 -9.860 0.482 1.00 84.25 90 ALA A CA 1
ATOM 680 C C . ALA A 1 90 ? 6.975 -9.771 -0.496 1.00 84.25 90 ALA A C 1
ATOM 682 O O . ALA A 1 90 ? 7.077 -10.599 -1.400 1.00 84.25 90 ALA A O 1
ATOM 683 N N . ALA A 1 91 ? 7.901 -8.832 -0.280 1.00 80.31 91 ALA A N 1
ATOM 684 C CA . ALA A 1 91 ? 9.123 -8.717 -1.075 1.00 80.31 91 ALA A CA 1
ATOM 685 C C . ALA A 1 91 ? 10.031 -9.954 -0.938 1.00 80.31 91 ALA A C 1
ATOM 687 O O . ALA A 1 91 ? 10.623 -10.391 -1.919 1.00 80.31 91 ALA A O 1
ATOM 688 N N . ALA A 1 92 ? 10.095 -10.563 0.250 1.00 73.75 92 ALA A N 1
ATOM 689 C CA . ALA A 1 92 ? 10.873 -11.784 0.480 1.00 73.75 92 ALA A CA 1
ATOM 690 C C . ALA A 1 92 ? 10.262 -13.042 -0.171 1.00 73.75 92 ALA A C 1
ATOM 692 O O . ALA A 1 92 ? 10.968 -14.025 -0.386 1.00 73.75 92 ALA A O 1
ATOM 693 N N . VAL A 1 93 ? 8.956 -13.027 -0.459 1.00 64.31 93 VAL A N 1
ATOM 694 C CA . VAL A 1 93 ? 8.214 -14.170 -1.018 1.00 64.31 93 VAL A CA 1
ATOM 695 C C . VAL A 1 93 ? 8.037 -14.064 -2.533 1.00 64.31 93 VAL A C 1
ATOM 697 O O . VAL A 1 93 ? 7.681 -15.069 -3.144 1.00 64.31 93 VAL A O 1
ATOM 700 N N . GLN A 1 94 ? 8.306 -12.911 -3.163 1.00 55.38 94 GLN A N 1
ATOM 701 C CA . GLN A 1 94 ? 8.252 -12.801 -4.623 1.00 55.38 94 GLN A CA 1
ATOM 702 C C . GLN A 1 94 ? 9.244 -13.792 -5.261 1.00 55.38 94 GLN A C 1
ATOM 704 O O . GLN A 1 94 ? 10.460 -13.600 -5.171 1.00 55.38 94 GLN A O 1
ATOM 709 N N . PRO A 1 95 ? 8.755 -14.865 -5.910 1.00 47.81 95 PRO A N 1
ATOM 710 C CA . PRO A 1 95 ? 9.618 -15.794 -6.607 1.00 47.81 95 PRO A CA 1
ATOM 711 C C . PRO A 1 95 ? 10.094 -15.088 -7.873 1.00 47.81 95 PRO A C 1
ATOM 713 O O . PRO A 1 95 ? 9.275 -14.598 -8.655 1.00 47.81 95 PRO A O 1
ATOM 716 N N . GLN A 1 96 ? 11.406 -15.074 -8.114 1.00 43.28 96 GLN A N 1
ATOM 717 C CA . GLN A 1 96 ? 11.912 -14.885 -9.472 1.00 43.28 96 GLN A CA 1
ATOM 718 C C . GLN A 1 96 ? 11.115 -15.805 -10.405 1.00 43.28 96 GLN A C 1
ATOM 720 O O . GLN A 1 96 ? 10.960 -16.994 -10.123 1.00 43.28 96 GLN A O 1
ATOM 725 N N . ALA A 1 97 ? 10.558 -15.232 -11.469 1.00 48.12 97 ALA A N 1
ATOM 726 C CA . ALA A 1 97 ? 9.669 -15.907 -12.398 1.00 48.12 97 ALA A CA 1
ATOM 727 C C . ALA A 1 97 ? 10.213 -17.276 -12.845 1.00 48.12 97 ALA A C 1
ATOM 729 O O . ALA A 1 97 ? 11.155 -17.358 -13.629 1.00 48.12 97 ALA A O 1
ATOM 730 N N . ALA A 1 98 ? 9.571 -18.347 -12.381 1.00 44.72 98 ALA A N 1
ATOM 731 C CA . ALA A 1 98 ? 9.564 -19.656 -13.019 1.00 44.72 98 ALA A CA 1
ATOM 732 C C . ALA A 1 98 ? 8.342 -20.440 -12.516 1.00 44.72 98 ALA A C 1
ATOM 734 O O . ALA A 1 98 ? 8.344 -20.971 -11.410 1.00 44.72 98 ALA A O 1
ATOM 735 N N . GLY A 1 99 ? 7.300 -20.523 -13.345 1.00 39.81 99 GLY A N 1
ATOM 736 C CA . GLY A 1 99 ? 6.196 -21.468 -13.155 1.00 39.81 99 GLY A CA 1
ATOM 737 C C . GLY A 1 99 ? 4.843 -20.811 -12.900 1.00 39.81 99 GLY A C 1
ATOM 738 O O . GLY A 1 99 ? 4.569 -20.278 -11.832 1.00 39.81 99 GLY A O 1
ATOM 739 N N . SER A 1 100 ? 3.985 -20.886 -13.911 1.00 44.28 100 SER A N 1
ATOM 740 C CA . SER A 1 100 ? 2.579 -20.494 -13.909 1.00 44.28 100 SER A CA 1
ATOM 741 C C . SER A 1 100 ? 1.799 -21.070 -12.717 1.00 44.28 100 SER A C 1
ATOM 743 O O . SER A 1 100 ? 1.794 -22.289 -12.545 1.00 44.28 100 SER A O 1
ATOM 745 N N . PRO A 1 101 ? 1.027 -20.267 -11.966 1.00 45.59 101 PRO A N 1
ATOM 746 C CA . PRO A 1 101 ? -0.104 -20.796 -11.232 1.00 45.59 101 PRO A CA 1
ATOM 747 C C . PRO A 1 101 ? -1.329 -20.759 -12.149 1.00 45.59 101 PRO A C 1
ATOM 749 O O . PRO A 1 101 ? -1.897 -19.705 -12.430 1.00 45.59 101 PRO A O 1
ATOM 752 N N . THR A 1 102 ? -1.733 -21.928 -12.634 1.00 41.12 102 THR A N 1
ATOM 753 C CA . THR A 1 102 ? -3.086 -22.148 -13.149 1.00 41.12 102 THR A CA 1
ATOM 754 C C . THR A 1 102 ? -4.074 -21.819 -12.023 1.00 41.12 102 THR A C 1
ATOM 756 O O . THR A 1 102 ? -3.996 -22.446 -10.964 1.00 41.12 102 THR A O 1
ATOM 759 N N . PRO A 1 103 ? -4.999 -20.859 -12.184 1.00 48.69 103 PRO A N 1
ATOM 760 C CA . PRO A 1 103 ? -6.071 -20.695 -11.222 1.00 48.69 103 PRO A CA 1
ATOM 761 C C . PRO A 1 103 ? -7.053 -21.851 -11.423 1.00 48.69 103 PRO A C 1
ATOM 763 O O . PRO A 1 103 ? -7.809 -21.873 -12.392 1.00 48.69 103 PRO A O 1
ATOM 766 N N . THR A 1 104 ? -7.054 -22.823 -10.509 1.00 43.62 104 THR A N 1
ATOM 767 C CA . THR A 1 104 ? -8.189 -23.740 -10.355 1.00 43.62 104 THR A CA 1
ATOM 768 C C . THR A 1 104 ? -9.355 -22.923 -9.816 1.00 43.62 104 THR A C 1
ATOM 770 O O . THR A 1 104 ? -9.576 -22.800 -8.612 1.00 43.62 104 THR A O 1
ATOM 773 N N . GLN A 1 105 ? -10.069 -22.309 -10.751 1.00 45.41 105 GLN A N 1
ATOM 774 C CA . GLN A 1 105 ? -11.390 -21.747 -10.581 1.00 45.41 105 GLN A CA 1
ATOM 775 C C . GLN A 1 105 ? -12.331 -22.930 -10.319 1.00 45.41 105 GLN A C 1
ATOM 777 O O . GLN A 1 105 ? -12.870 -23.540 -11.236 1.00 45.41 105 GLN A O 1
ATOM 782 N N . ALA A 1 106 ? -12.484 -23.308 -9.049 1.00 45.72 106 ALA A N 1
ATOM 783 C CA . ALA A 1 106 ? -13.628 -24.098 -8.617 1.00 45.72 106 ALA A CA 1
ATOM 784 C C . ALA A 1 106 ? -14.837 -23.158 -8.610 1.00 45.72 106 ALA A C 1
ATOM 786 O O . ALA A 1 106 ? -15.255 -22.631 -7.579 1.00 45.72 106 ALA A O 1
ATOM 787 N N . GLU A 1 107 ? -15.323 -22.882 -9.816 1.00 50.25 107 GLU A N 1
ATOM 788 C CA . GLU A 1 107 ? -16.605 -22.259 -10.070 1.00 50.25 107 GLU A CA 1
ATOM 789 C C . GLU A 1 107 ? -17.667 -23.175 -9.461 1.00 50.25 107 GLU A C 1
ATOM 791 O O . GLU A 1 107 ? -17.961 -24.264 -9.958 1.00 50.25 107 GLU A O 1
ATOM 796 N N . ALA A 1 108 ? -18.185 -22.763 -8.305 1.00 44.28 108 ALA A N 1
ATOM 797 C CA . ALA A 1 108 ? -19.394 -23.317 -7.732 1.00 44.28 108 ALA A CA 1
ATOM 798 C C . ALA A 1 108 ? -20.547 -22.977 -8.685 1.00 44.28 108 ALA A C 1
ATOM 800 O O . ALA A 1 108 ? -21.229 -21.964 -8.532 1.00 44.28 108 ALA A O 1
ATOM 801 N N . ALA A 1 109 ? -20.729 -23.820 -9.699 1.00 46.56 109 ALA A N 1
ATOM 802 C CA . ALA A 1 109 ? -21.891 -23.805 -10.561 1.00 46.56 109 ALA A CA 1
ATOM 803 C C . ALA A 1 109 ? -23.125 -24.148 -9.716 1.00 46.56 109 ALA A C 1
ATOM 805 O O . ALA A 1 109 ? -23.452 -25.308 -9.457 1.00 46.56 109 ALA A O 1
ATOM 806 N N . LEU A 1 110 ? -23.816 -23.094 -9.285 1.00 48.38 110 LEU A N 1
ATOM 807 C CA . LEU A 1 110 ? -25.247 -23.105 -9.027 1.00 48.38 110 LEU A CA 1
ATOM 808 C C . LEU A 1 110 ? -25.948 -23.804 -10.197 1.00 48.38 110 LEU A C 1
ATOM 810 O O . LEU A 1 110 ? -26.086 -23.235 -11.274 1.00 48.38 110 LEU A O 1
ATOM 814 N N . THR A 1 111 ? -26.420 -25.030 -9.979 1.00 43.88 111 THR A N 1
ATOM 815 C CA . THR A 1 111 ? -27.421 -25.647 -10.856 1.00 43.88 111 THR A CA 1
ATOM 816 C C . THR A 1 111 ? -28.638 -26.002 -10.014 1.00 43.88 111 THR A C 1
ATOM 818 O O . THR A 1 111 ? -28.788 -27.112 -9.513 1.00 43.88 111 THR A O 1
ATOM 821 N N . ALA A 1 112 ? -2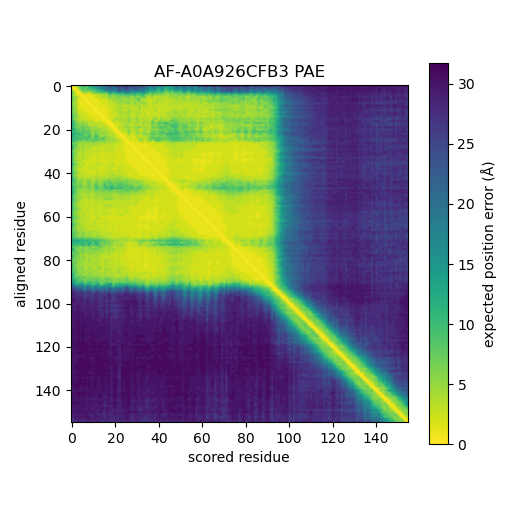9.499 -25.005 -9.822 1.00 49.59 112 ALA A N 1
ATOM 822 C CA . ALA A 1 112 ? -30.875 -25.183 -9.392 1.00 49.59 112 ALA A CA 1
ATOM 823 C C . ALA A 1 112 ? -31.783 -24.766 -10.557 1.00 49.59 112 ALA A C 1
ATOM 825 O O . ALA A 1 112 ? -31.906 -23.578 -10.827 1.00 49.59 112 ALA A O 1
ATOM 826 N N . ALA A 1 113 ? -32.369 -25.743 -11.255 1.00 43.66 113 ALA A N 1
ATOM 827 C CA . ALA A 1 113 ? -33.624 -25.646 -12.018 1.00 43.66 113 ALA A CA 1
ATOM 828 C C . ALA A 1 113 ? -33.894 -27.022 -12.661 1.00 43.66 113 ALA A C 1
ATOM 830 O O . ALA A 1 113 ? -33.230 -27.429 -13.605 1.00 43.66 113 ALA A O 1
ATOM 831 N N . ALA A 1 114 ? -34.707 -27.855 -12.016 1.00 46.97 114 ALA A N 1
ATOM 832 C CA . ALA A 1 114 ? -36.123 -28.016 -12.359 1.00 46.97 114 ALA A CA 1
ATOM 833 C C . ALA A 1 114 ? -36.342 -28.875 -13.620 1.00 46.97 114 ALA A C 1
ATOM 835 O O . ALA A 1 114 ? -36.662 -28.376 -14.694 1.00 46.97 114 ALA A O 1
ATOM 836 N N . VAL A 1 115 ? -36.238 -30.198 -13.456 1.00 48.19 115 VAL A N 1
ATOM 837 C CA . VAL A 1 115 ? -36.885 -31.148 -14.367 1.00 48.19 115 VAL A CA 1
ATOM 838 C C . VAL A 1 115 ? -38.348 -31.250 -13.936 1.00 48.19 115 VAL A C 1
ATOM 840 O O . VAL A 1 115 ? -38.656 -31.853 -12.910 1.00 48.19 115 VAL A O 1
ATOM 843 N N . GLN A 1 116 ? -39.242 -30.621 -14.701 1.00 51.72 116 GLN A N 1
ATOM 844 C CA . GLN A 1 116 ? -40.662 -30.972 -14.723 1.00 51.72 116 GLN A CA 1
ATOM 845 C C . GLN A 1 116 ? -40.838 -32.223 -15.597 1.00 51.72 116 GLN A C 1
ATOM 847 O O . GLN A 1 116 ? -40.510 -32.164 -16.782 1.00 51.72 116 GLN A O 1
ATOM 852 N N . PRO A 1 117 ? -41.414 -33.323 -15.091 1.00 47.47 117 PRO A N 1
ATOM 853 C CA . PRO A 1 117 ? -42.185 -34.228 -15.921 1.00 47.47 117 PRO A CA 1
ATOM 854 C C . PRO A 1 117 ? -43.664 -33.834 -15.860 1.00 47.47 117 PRO A C 1
ATOM 856 O O . PRO A 1 117 ? -44.255 -33.653 -14.796 1.00 47.47 117 PRO A O 1
ATOM 859 N N . GLN A 1 118 ? -44.218 -33.659 -17.055 1.00 48.78 118 GLN A N 1
ATOM 860 C CA . GLN A 1 118 ? -45.595 -33.295 -17.350 1.00 48.78 118 GLN A CA 1
ATOM 861 C C . GLN A 1 118 ? -46.619 -34.169 -16.620 1.00 48.78 118 GLN A C 1
ATOM 863 O O . GLN A 1 118 ? -46.486 -35.387 -16.516 1.00 48.78 118 GLN A O 1
ATOM 868 N N . ALA A 1 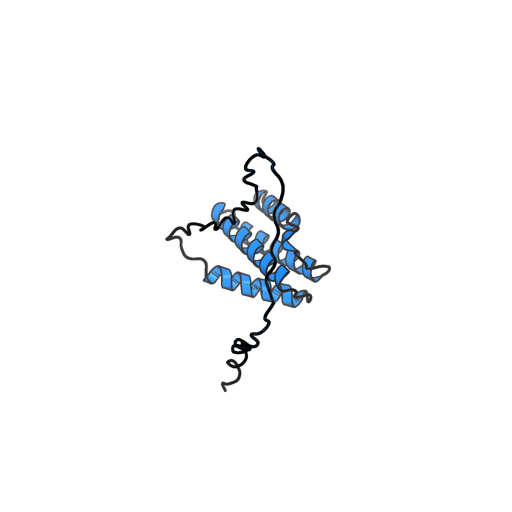119 ? -47.701 -33.514 -16.212 1.00 45.50 119 ALA A N 1
ATOM 869 C CA . ALA A 1 119 ? -48.959 -34.149 -15.878 1.00 45.50 119 ALA A CA 1
ATOM 870 C C . ALA A 1 119 ? -49.535 -34.890 -17.095 1.00 45.50 119 ALA A C 1
ATOM 872 O O . ALA A 1 119 ? -49.729 -34.293 -18.152 1.00 45.50 119 ALA A O 1
ATOM 873 N N . ALA A 1 120 ? -49.900 -36.155 -16.906 1.00 46.34 120 ALA A N 1
ATOM 874 C CA . ALA A 1 120 ? -51.022 -36.773 -17.599 1.00 46.34 120 ALA A CA 1
ATOM 875 C C . ALA A 1 120 ? -51.518 -37.971 -16.780 1.00 46.34 120 ALA A C 1
ATOM 877 O O . ALA A 1 120 ? -50.796 -38.946 -16.599 1.00 46.34 120 ALA A O 1
ATOM 878 N N . GLY A 1 121 ? -52.769 -37.893 -16.325 1.00 39.44 121 GLY A N 1
ATOM 879 C CA . GLY A 1 121 ? -53.547 -39.065 -15.926 1.00 39.44 121 GLY A CA 1
ATOM 880 C C . GLY A 1 121 ? -53.830 -39.191 -14.433 1.00 39.44 121 GLY A C 1
ATOM 881 O O . GLY A 1 121 ? -53.103 -39.850 -13.700 1.00 39.44 121 GLY A O 1
ATOM 882 N N . SER A 1 122 ? -54.968 -38.643 -14.003 1.00 50.66 122 SER A N 1
ATOM 883 C CA . SER A 1 122 ? -55.770 -39.258 -12.936 1.00 50.66 122 SER A CA 1
ATOM 884 C C . SER A 1 122 ? -56.100 -40.713 -13.328 1.00 50.66 122 SER A C 1
ATOM 886 O O . SER A 1 122 ? -56.329 -40.968 -14.512 1.00 50.66 122 SER A O 1
ATOM 888 N N . PRO A 1 123 ? -56.151 -41.665 -12.378 1.00 54.28 123 PRO A N 1
ATOM 889 C CA . PRO A 1 123 ? -57.372 -41.829 -11.592 1.00 54.28 123 PRO A CA 1
ATOM 890 C C . PRO A 1 123 ? -57.141 -42.125 -10.098 1.00 54.28 123 PRO A C 1
ATOM 892 O O . PRO A 1 123 ? -56.043 -42.386 -9.621 1.00 54.28 123 PRO A O 1
ATOM 895 N N . MET A 1 124 ? -58.247 -42.003 -9.374 1.00 43.06 124 MET A N 1
ATOM 896 C CA . MET A 1 124 ? -58.439 -42.035 -7.926 1.00 43.06 124 MET A CA 1
ATOM 897 C C . MET A 1 124 ? -58.433 -43.488 -7.356 1.00 43.06 124 MET A C 1
ATOM 899 O O . MET A 1 124 ? -58.142 -44.431 -8.087 1.00 43.06 124 MET A O 1
ATOM 903 N N . PRO A 1 125 ? -58.826 -43.701 -6.085 1.00 68.50 125 PRO A N 1
ATOM 904 C CA . PRO A 1 125 ? -57.992 -43.895 -4.892 1.00 68.50 125 PRO A CA 1
ATOM 905 C C . PRO A 1 125 ? -57.950 -45.366 -4.423 1.00 68.50 125 PRO A C 1
ATOM 907 O O . PRO A 1 125 ? -58.851 -46.125 -4.752 1.00 68.50 125 PRO A O 1
ATOM 910 N N . THR A 1 126 ? -57.015 -45.763 -3.549 1.00 50.00 126 THR A N 1
ATOM 911 C CA . THR A 1 126 ? -57.258 -46.798 -2.514 1.00 50.00 126 THR A CA 1
ATOM 912 C C . THR A 1 126 ? -56.221 -46.683 -1.386 1.00 50.00 126 THR A C 1
ATOM 914 O O . THR A 1 126 ? -55.067 -46.339 -1.611 1.00 50.00 126 THR A O 1
ATOM 917 N N . GLN A 1 127 ? -56.735 -46.909 -0.178 1.00 47.94 127 GLN A N 1
ATOM 918 C CA . GLN A 1 127 ? -56.200 -46.815 1.183 1.00 47.94 127 GLN A CA 1
ATOM 919 C C . GLN A 1 127 ? -54.934 -47.634 1.521 1.00 47.94 127 GLN A C 1
ATOM 921 O O . GLN A 1 127 ? -54.481 -48.465 0.741 1.00 47.94 127 GLN A O 1
ATOM 926 N N . VAL A 1 128 ? -54.550 -47.466 2.802 1.00 49.50 128 VAL A N 1
ATOM 927 C CA . VAL A 1 128 ? -53.807 -48.345 3.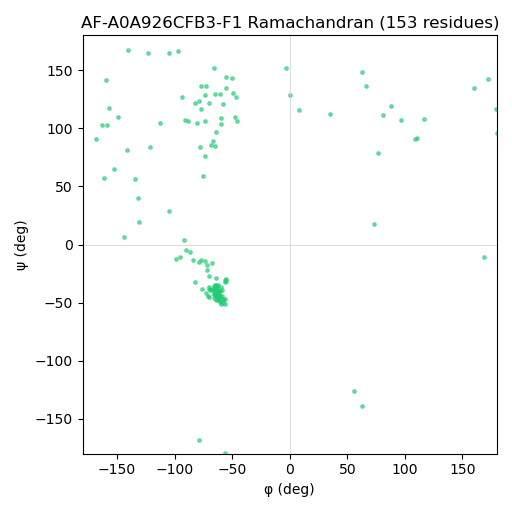737 1.00 49.50 128 VAL A CA 1
ATOM 928 C C . VAL A 1 128 ? -52.393 -47.804 3.985 1.00 49.50 128 VAL A C 1
ATOM 930 O O . VAL A 1 128 ? -51.528 -47.897 3.127 1.00 49.50 128 VAL A O 1
ATOM 933 N N . GLU A 1 129 ? -52.175 -46.958 5.000 1.00 50.72 129 GLU A N 1
ATOM 934 C CA . GLU A 1 129 ? -52.031 -47.255 6.446 1.00 50.72 129 GLU A CA 1
ATOM 935 C C . GLU A 1 129 ? -50.817 -48.156 6.772 1.00 50.72 129 GLU A C 1
ATOM 937 O O . GLU A 1 129 ? -50.448 -49.019 5.986 1.00 50.72 129 GLU A O 1
ATOM 942 N N . VAL A 1 130 ? -50.241 -47.954 7.970 1.00 42.56 130 VAL A N 1
ATOM 943 C CA . VAL A 1 130 ? -49.075 -48.616 8.604 1.00 42.56 130 VAL A CA 1
ATOM 944 C C . VAL A 1 130 ? -47.718 -47.966 8.249 1.00 42.56 130 VAL A C 1
ATOM 946 O O . VAL A 1 130 ? -47.323 -47.926 7.098 1.00 42.56 130 VAL A O 1
ATOM 949 N N . GLY A 1 131 ? -46.891 -47.437 9.156 1.00 41.44 131 GLY A N 1
ATOM 950 C CA . GLY A 1 131 ? -46.946 -47.317 10.607 1.00 41.44 131 GLY A CA 1
ATOM 951 C C . GLY A 1 131 ? -45.611 -46.777 11.167 1.00 41.44 131 GLY A C 1
ATOM 952 O O . GLY A 1 131 ? -44.545 -47.156 10.701 1.00 41.44 131 GLY A O 1
ATOM 953 N N . VAL A 1 132 ? -45.730 -45.933 12.200 1.00 52.28 132 VAL A N 1
ATOM 954 C CA . VAL A 1 132 ? -44.864 -45.765 13.395 1.00 52.28 132 VAL A CA 1
ATOM 955 C C . VAL A 1 132 ? -43.403 -45.239 13.245 1.00 52.28 132 VAL A C 1
ATOM 957 O O . VAL A 1 132 ? -42.647 -45.692 12.391 1.00 52.28 132 VAL A O 1
ATOM 960 N N . PRO A 1 133 ? -42.967 -44.303 14.128 1.00 64.75 133 PRO A N 1
ATOM 961 C CA . PRO A 1 133 ? -41.695 -43.573 14.057 1.00 64.75 133 PRO A CA 1
ATOM 962 C C . PRO A 1 133 ? -40.584 -44.191 14.931 1.00 64.75 133 PRO A C 1
ATOM 964 O O . PRO A 1 133 ? -40.876 -44.969 15.840 1.00 64.75 133 PRO A O 1
ATOM 967 N N . ARG A 1 134 ? -39.314 -43.780 14.744 1.00 49.31 134 ARG A N 1
ATOM 968 C CA . ARG A 1 134 ? -38.286 -43.882 15.804 1.00 49.31 134 ARG A CA 1
ATOM 969 C C . ARG A 1 134 ? -37.036 -43.014 15.589 1.00 49.31 134 ARG A C 1
ATOM 971 O O . ARG A 1 134 ? -36.158 -43.299 14.789 1.00 49.31 134 ARG A O 1
ATOM 978 N N . GLU A 1 135 ? -37.032 -41.928 16.347 1.00 47.78 135 GLU A N 1
ATOM 979 C CA . GLU A 1 135 ? -35.973 -41.366 17.193 1.00 47.78 135 GLU A CA 1
ATOM 980 C C . GLU A 1 135 ? -34.616 -42.122 17.343 1.00 47.78 135 GLU A C 1
ATOM 982 O O . GLU A 1 135 ? -34.560 -43.348 17.423 1.00 47.78 135 GLU A O 1
ATOM 987 N N . ILE A 1 136 ? -33.567 -41.317 17.605 1.00 47.88 136 ILE A N 1
ATOM 988 C CA . ILE A 1 136 ? -32.294 -41.598 18.321 1.00 47.88 136 ILE A CA 1
ATOM 989 C C . ILE A 1 136 ? -31.048 -41.961 17.484 1.00 47.88 136 ILE A C 1
ATOM 991 O O . ILE A 1 136 ? -30.828 -43.108 17.112 1.00 47.88 136 ILE A O 1
ATOM 995 N N . ARG A 1 137 ? -30.115 -40.997 17.407 1.00 51.34 137 ARG A N 1
ATOM 996 C CA . ARG A 1 137 ? -28.710 -41.093 17.890 1.00 51.34 137 ARG A CA 1
ATOM 997 C C . ARG A 1 137 ? -28.099 -39.683 17.876 1.00 51.34 137 ARG A C 1
ATOM 999 O O . ARG A 1 137 ? -27.759 -39.156 16.829 1.00 51.34 137 ARG A O 1
ATOM 1006 N N . ARG A 1 138 ? -28.178 -38.916 18.968 1.00 47.88 138 ARG A N 1
ATOM 1007 C CA . ARG A 1 138 ? -27.187 -38.848 20.064 1.00 47.88 138 ARG A CA 1
ATOM 1008 C C . ARG A 1 138 ? -25.719 -38.999 19.624 1.00 47.88 138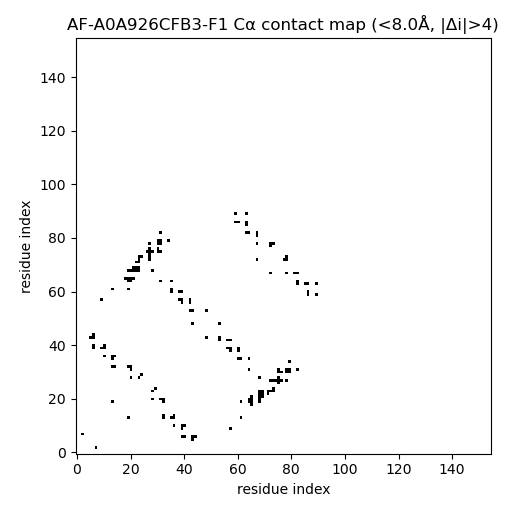 ARG A C 1
ATOM 1010 O O . ARG A 1 138 ? -25.268 -40.101 19.340 1.00 47.88 138 ARG A O 1
ATOM 1017 N N . SER A 1 139 ? -25.005 -37.881 19.786 1.00 47.66 139 SER A N 1
ATOM 1018 C CA . SER A 1 139 ? -23.662 -37.775 20.378 1.00 47.66 139 SER A CA 1
ATOM 1019 C C . SER A 1 139 ? -22.445 -38.102 19.506 1.00 47.66 139 SER A C 1
ATOM 1021 O O . SER A 1 139 ? -22.132 -39.256 19.248 1.00 47.66 139 SER A O 1
ATOM 1023 N N . GLY A 1 140 ? -21.668 -37.057 19.200 1.00 49.81 140 GLY A N 1
ATOM 1024 C CA . GLY A 1 140 ? -20.353 -37.146 18.557 1.00 49.81 140 GLY A CA 1
ATOM 1025 C C . GLY A 1 140 ? -19.514 -35.879 18.740 1.00 49.81 140 GLY A C 1
ATOM 1026 O O . GLY A 1 140 ? -19.174 -35.212 17.778 1.00 49.81 140 GLY A O 1
ATOM 1027 N N . TRP A 1 141 ? -19.295 -35.518 20.002 1.00 46.31 141 TRP A N 1
ATOM 1028 C CA . TRP A 1 141 ? -18.252 -34.669 20.585 1.00 46.31 141 TRP A CA 1
ATOM 1029 C C . TRP A 1 141 ? -17.178 -34.032 19.682 1.00 46.31 141 TRP A C 1
ATOM 1031 O O . TRP A 1 141 ? -16.423 -34.706 18.990 1.00 46.31 141 TRP A O 1
ATOM 1041 N N . ARG A 1 142 ? -17.050 -32.711 19.878 1.00 58.69 142 ARG A N 1
ATOM 1042 C CA . ARG A 1 142 ? -15.818 -31.906 19.980 1.00 58.69 142 ARG A CA 1
ATOM 1043 C C . ARG A 1 142 ? -14.506 -32.638 19.661 1.00 58.69 142 ARG A C 1
ATOM 1045 O O . ARG A 1 142 ? -14.019 -33.426 20.469 1.00 58.69 142 ARG A O 1
ATOM 1052 N N . LEU A 1 143 ? -13.836 -32.206 18.596 1.00 51.22 143 LEU A N 1
ATOM 1053 C CA . LEU A 1 143 ? -12.391 -32.355 18.454 1.00 51.22 143 LEU A CA 1
ATOM 1054 C C . LEU A 1 143 ? -11.857 -31.186 17.621 1.00 51.22 143 LEU A C 1
ATOM 1056 O O . LEU A 1 143 ? -12.140 -31.097 16.432 1.00 51.22 143 LEU A O 1
ATOM 1060 N N . GLY A 1 144 ? -11.117 -30.265 18.246 1.00 46.81 144 GLY A N 1
ATOM 1061 C CA . GLY A 1 144 ? -10.465 -29.199 17.481 1.00 46.81 144 GLY A CA 1
ATOM 1062 C C . GLY A 1 144 ? -9.849 -28.023 18.238 1.00 46.81 144 GLY A C 1
ATOM 1063 O O . GLY A 1 144 ? -9.099 -27.274 17.630 1.00 46.81 144 GLY A O 1
ATOM 1064 N N . GLU A 1 145 ? -10.075 -27.850 19.546 1.00 54.06 145 GLU A N 1
ATOM 1065 C CA . GLU A 1 145 ? -9.355 -26.857 20.374 1.00 54.06 145 GLU A CA 1
ATOM 1066 C C . GLU A 1 145 ? -7.914 -27.307 20.698 1.00 54.06 145 GLU A C 1
ATOM 1068 O O . GLU A 1 145 ? -7.532 -27.474 21.857 1.00 54.06 145 GLU A O 1
ATOM 1073 N N . ARG A 1 146 ? -7.089 -27.547 19.670 1.00 56.50 146 ARG A N 1
ATOM 1074 C CA . ARG A 1 146 ? -5.728 -28.088 19.836 1.00 56.50 146 ARG A CA 1
ATOM 1075 C C . ARG A 1 146 ? -4.642 -27.335 19.062 1.00 56.50 146 ARG A C 1
ATOM 1077 O O . ARG A 1 146 ? -3.715 -27.956 18.564 1.00 56.50 146 ARG A O 1
ATOM 1084 N N . LEU A 1 147 ? -4.717 -26.002 19.021 1.00 51.62 147 LEU A N 1
ATOM 1085 C CA . LEU A 1 147 ? -3.641 -25.136 18.494 1.00 51.62 147 LEU A CA 1
ATOM 1086 C C . LEU A 1 147 ? -3.255 -23.971 19.431 1.00 51.62 147 LEU A C 1
ATOM 1088 O O . LEU A 1 147 ? -2.607 -23.021 19.014 1.00 51.62 147 LEU A O 1
ATOM 1092 N N . ARG A 1 148 ? -3.596 -24.048 20.727 1.00 54.88 148 ARG A N 1
ATOM 1093 C CA . ARG A 1 148 ? -3.345 -22.975 21.716 1.00 54.88 148 ARG A CA 1
ATOM 1094 C C . ARG A 1 148 ? -2.185 -23.240 22.694 1.00 54.88 148 ARG A C 1
ATOM 1096 O O . ARG A 1 148 ? -2.235 -22.799 23.838 1.00 54.88 148 ARG A O 1
ATOM 1103 N N . ARG A 1 149 ? -1.154 -24.002 22.306 1.00 55.34 149 ARG A N 1
ATOM 1104 C CA . ARG A 1 149 ? -0.072 -24.368 23.244 1.00 55.34 149 ARG A CA 1
ATOM 1105 C C . ARG A 1 149 ? 1.273 -24.643 22.559 1.00 55.34 149 ARG A C 1
ATOM 1107 O O . ARG A 1 149 ? 1.719 -25.779 22.595 1.00 55.34 149 ARG A O 1
ATOM 1114 N N . TRP A 1 150 ? 1.903 -23.644 21.930 1.00 49.91 150 TRP A N 1
ATOM 1115 C CA . TRP A 1 150 ? 3.272 -23.810 21.390 1.00 49.91 150 TRP A CA 1
ATOM 1116 C C . TRP A 1 150 ? 4.218 -22.598 21.470 1.00 49.91 150 TRP A C 1
ATOM 1118 O O . TRP A 1 150 ? 5.331 -22.703 20.975 1.00 49.91 150 TRP A O 1
ATOM 1128 N N . PHE A 1 151 ? 3.868 -21.484 22.126 1.00 54.00 151 PHE A N 1
ATOM 1129 C CA . PHE A 1 151 ? 4.786 -20.330 22.201 1.00 54.00 151 PHE A CA 1
ATOM 1130 C C . PHE A 1 151 ? 4.915 -19.709 23.599 1.00 54.00 151 PHE A C 1
ATOM 1132 O O . PHE A 1 151 ? 4.731 -18.515 23.791 1.00 54.00 151 PHE A O 1
ATOM 1139 N N . THR A 1 152 ? 5.287 -20.529 24.587 1.00 54.72 152 THR A N 1
ATOM 1140 C CA . THR A 1 152 ? 5.917 -20.048 25.830 1.00 54.72 152 THR A CA 1
ATOM 1141 C C . THR A 1 152 ? 7.011 -21.013 26.294 1.00 54.72 152 THR A C 1
ATOM 1143 O O . THR A 1 152 ? 6.779 -21.854 27.159 1.00 54.72 152 THR A O 1
ATOM 1146 N N . ARG A 1 153 ? 8.215 -20.910 25.711 1.00 50.31 153 ARG A N 1
ATOM 1147 C CA . ARG A 1 153 ? 9.501 -21.151 26.404 1.00 50.31 153 ARG A CA 1
ATOM 1148 C C . ARG A 1 153 ? 10.697 -20.985 25.469 1.00 50.31 153 ARG A C 1
ATOM 1150 O O . ARG A 1 153 ? 10.850 -21.785 24.549 1.00 50.31 153 ARG A O 1
ATOM 1157 N N . LYS A 1 154 ? 11.540 -20.003 25.781 1.00 50.19 154 LYS A N 1
ATOM 1158 C CA . LYS A 1 154 ? 13.017 -19.999 25.753 1.00 50.19 154 LYS A CA 1
ATOM 1159 C C . LYS A 1 154 ? 13.460 -18.540 25.699 1.00 50.19 154 LYS A C 1
ATOM 1161 O O . LYS A 1 154 ? 12.933 -17.803 24.877 1.00 50.19 154 LYS A O 1
ATOM 1166 N N . ASP A 1 155 ? 14.424 -18.076 26.464 1.00 57.75 155 ASP A N 1
ATOM 1167 C CA . ASP A 1 155 ? 15.059 -18.487 27.719 1.00 57.75 155 ASP A CA 1
ATOM 1168 C C . ASP A 1 155 ? 15.634 -17.166 28.260 1.00 57.75 155 ASP A C 1
ATOM 1170 O O . ASP A 1 155 ? 16.101 -16.373 27.403 1.00 57.75 155 ASP A O 1
#

Radius of gyration: 28.55 Å; Cα contacts (8 Å, |Δi|>4): 92; chains: 1; bounding box: 74×68×45 Å

Secondary structure (DSSP, 8-state):
-PPPHHHHHHHHHHHS-GGGTTT--HHHHHHHHHHHHHHHHHHHS-TTS-HHHHHHHHHHHHHHHHHHHTTT---HHHHHHHHHHHHHHHHHH---S------------------PPPP---------------------------SS-S-----

Mean predicted aligned error: 17.91 Å